Protein AF-A0A2V9H2J5-F1 (afdb_monomer_lite)

Radius of gyration: 29.57 Å; chains: 1; bounding box: 78×64×61 Å

Structure (mmCIF, N/CA/C/O backbone):
data_AF-A0A2V9H2J5-F1
#
_entry.id   AF-A0A2V9H2J5-F1
#
loop_
_atom_site.group_PDB
_atom_site.id
_atom_site.type_symbol
_atom_site.label_atom_id
_atom_site.label_alt_id
_atom_site.label_comp_id
_atom_site.label_asym_id
_atom_site.label_entity_id
_atom_site.label_seq_id
_atom_site.pdbx_PDB_ins_code
_atom_site.Cartn_x
_atom_site.Cartn_y
_atom_site.Cartn_z
_atom_site.occupancy
_atom_site.B_iso_or_equiv
_atom_site.auth_seq_id
_atom_site.auth_comp_id
_atom_site.auth_asym_id
_atom_site.auth_atom_id
_atom_site.pdbx_PDB_model_num
ATOM 1 N N . MET A 1 1 ? -55.711 49.962 43.998 1.00 37.09 1 MET A N 1
ATOM 2 C CA . MET A 1 1 ? -55.411 50.009 42.553 1.00 37.09 1 MET A CA 1
ATOM 3 C C . MET A 1 1 ? -53.939 49.689 42.376 1.00 37.09 1 MET A C 1
ATOM 5 O O . MET A 1 1 ? -53.160 50.408 42.973 1.00 37.09 1 MET A O 1
ATOM 9 N N . GLN A 1 2 ? -53.646 48.615 41.622 1.00 48.12 2 GLN A N 1
ATOM 10 C CA . GLN A 1 2 ? -52.436 48.336 40.814 1.00 48.12 2 GLN A CA 1
ATOM 11 C C . GLN A 1 2 ? -51.037 48.465 41.465 1.00 48.12 2 GLN A C 1
ATOM 13 O O . GLN A 1 2 ? -50.775 49.364 42.236 1.00 48.12 2 GLN A O 1
ATOM 18 N N . SER A 1 3 ? -50.009 47.690 41.132 1.00 47.06 3 SER A N 1
ATOM 19 C CA . SER A 1 3 ? -49.798 46.532 40.255 1.00 47.06 3 SER A CA 1
ATOM 20 C C . SER A 1 3 ? -48.274 46.381 40.153 1.00 47.06 3 SER A C 1
ATOM 22 O O . SER A 1 3 ? -47.613 47.381 39.897 1.00 47.06 3 SER A O 1
ATOM 24 N N . GLY A 1 4 ? -47.745 45.155 40.258 1.00 48.44 4 GLY A N 1
ATOM 25 C CA . GLY A 1 4 ? -46.393 44.777 39.803 1.00 48.44 4 GLY A CA 1
ATOM 26 C C . GLY A 1 4 ? -45.235 45.294 40.675 1.00 48.44 4 GLY A C 1
ATOM 27 O O . GLY A 1 4 ? -45.299 46.363 41.248 1.00 48.44 4 GLY A O 1
ATOM 28 N N . ASN A 1 5 ? -44.106 44.611 40.838 1.00 52.84 5 ASN A N 1
ATOM 29 C CA . ASN A 1 5 ? -43.485 43.694 39.899 1.00 52.84 5 ASN A CA 1
ATOM 30 C C . ASN A 1 5 ? -42.514 42.769 40.669 1.00 52.84 5 ASN A C 1
ATOM 32 O O . ASN A 1 5 ? -41.372 43.120 40.954 1.00 52.84 5 ASN A O 1
ATOM 36 N N . CYS A 1 6 ? -42.985 41.578 41.054 1.00 53.72 6 CYS A N 1
ATOM 37 C CA . CYS A 1 6 ? -42.214 40.546 41.769 1.00 53.72 6 CYS A CA 1
ATOM 38 C C . CYS A 1 6 ? -41.356 39.675 40.812 1.00 53.72 6 CYS A C 1
ATOM 40 O O . CYS A 1 6 ? -40.918 38.588 41.173 1.00 53.72 6 CYS A O 1
ATOM 42 N N . GLY A 1 7 ? -41.137 40.121 39.567 1.00 53.94 7 GLY A N 1
ATOM 43 C CA . GLY A 1 7 ? -40.619 39.281 38.476 1.00 53.94 7 GLY A CA 1
ATOM 44 C C . GLY A 1 7 ? -39.171 39.518 38.029 1.00 53.94 7 GLY A C 1
ATOM 45 O O . GLY A 1 7 ? -38.640 38.709 37.277 1.00 53.94 7 GLY A O 1
ATOM 46 N N . GLU A 1 8 ? -38.492 40.586 38.462 1.00 55.22 8 GLU A N 1
ATOM 47 C CA . GLU A 1 8 ? -37.230 40.996 37.806 1.00 55.22 8 GLU A CA 1
ATOM 48 C C . GLU A 1 8 ? -35.944 40.419 38.419 1.00 55.22 8 GLU A C 1
ATOM 50 O O . GLU A 1 8 ? -34.907 40.363 37.755 1.00 55.22 8 GLU A O 1
ATOM 55 N N . ARG A 1 9 ? -35.975 39.956 39.676 1.00 54.09 9 ARG A N 1
ATOM 56 C CA . ARG A 1 9 ? -34.763 39.448 40.352 1.00 54.09 9 ARG A CA 1
ATOM 57 C C . ARG A 1 9 ? -34.426 37.997 40.012 1.00 54.09 9 ARG A C 1
ATOM 59 O O . ARG A 1 9 ? -33.251 37.650 39.993 1.00 54.09 9 ARG A O 1
ATOM 66 N N . HIS A 1 10 ? -35.421 37.172 39.692 1.00 54.44 10 HIS A N 1
ATOM 67 C CA . HIS A 1 10 ? -35.194 35.770 39.329 1.00 54.44 10 HIS A CA 1
ATOM 68 C C . HIS A 1 10 ? -34.633 35.625 37.906 1.00 54.44 10 HIS A C 1
ATOM 70 O O . HIS A 1 10 ? -33.698 34.857 37.697 1.00 54.44 10 HIS A O 1
ATOM 76 N N . TRP A 1 11 ? -35.116 36.420 36.946 1.00 52.78 11 TRP A N 1
ATOM 77 C CA . TRP A 1 11 ? -34.689 36.359 35.540 1.00 52.78 11 TRP A CA 1
ATOM 78 C C . TRP A 1 11 ? -33.176 36.578 35.353 1.00 52.78 11 TRP A C 1
ATOM 80 O O . TRP A 1 11 ? -32.529 35.877 34.577 1.00 52.78 11 TRP A O 1
ATOM 90 N N . ARG A 1 12 ? -32.577 37.501 36.120 1.00 53.50 12 ARG A N 1
ATOM 91 C CA . ARG A 1 12 ? -31.134 37.800 36.042 1.00 53.50 12 ARG A CA 1
ATOM 92 C C . ARG A 1 12 ? -30.261 36.675 36.613 1.00 53.50 12 ARG A C 1
ATOM 94 O O . ARG A 1 12 ? -29.152 36.478 36.133 1.00 53.50 12 ARG A O 1
ATOM 101 N N . ILE A 1 13 ? -30.767 35.918 37.589 1.00 58.53 13 ILE A N 1
ATOM 102 C CA . ILE A 1 13 ? -30.056 34.775 38.188 1.00 58.53 13 ILE A CA 1
ATOM 103 C C . ILE A 1 13 ? -30.089 33.568 37.240 1.00 58.53 13 ILE A C 1
ATOM 105 O O . ILE A 1 13 ? -29.068 32.906 37.054 1.00 58.53 13 ILE A O 1
ATOM 109 N N . PHE A 1 14 ? -31.227 33.325 36.579 1.00 53.88 14 PHE A N 1
ATOM 110 C CA . PHE A 1 14 ? -31.357 32.243 35.597 1.00 53.88 14 PHE A CA 1
ATOM 111 C C . PHE A 1 14 ? -30.464 32.450 34.364 1.00 53.88 14 PHE A C 1
ATOM 113 O O . PHE A 1 14 ? -29.867 31.488 33.885 1.00 53.88 14 PHE A O 1
ATOM 120 N N . ILE A 1 15 ? -30.292 33.692 33.895 1.00 58.09 15 ILE A N 1
ATOM 121 C CA . ILE A 1 15 ? -29.407 34.000 32.756 1.00 58.09 15 ILE A CA 1
ATOM 122 C C . ILE A 1 15 ? -27.931 33.728 33.081 1.00 58.09 15 ILE A C 1
ATOM 124 O O . ILE A 1 15 ? -27.220 33.163 32.251 1.00 58.09 15 ILE A O 1
ATOM 128 N N . CYS A 1 16 ? -27.465 34.062 34.288 1.00 52.78 16 CYS A N 1
ATOM 129 C CA . CYS A 1 16 ? -26.078 33.794 34.679 1.00 52.78 16 CYS A CA 1
ATOM 130 C C . CYS A 1 16 ? -25.781 32.290 34.791 1.00 52.78 16 CYS A C 1
ATOM 132 O O . CYS A 1 16 ? -24.701 31.858 34.396 1.00 52.78 16 CYS A O 1
ATOM 134 N N . TYR A 1 17 ? -26.740 31.485 35.263 1.00 55.25 17 TYR A N 1
ATOM 135 C CA . TYR A 1 17 ? -26.587 30.026 35.321 1.00 55.25 17 TYR A CA 1
ATOM 136 C C . TYR A 1 17 ? -26.560 29.380 33.929 1.00 55.25 17 TYR A C 1
ATOM 138 O O . TYR A 1 17 ? -25.789 28.450 33.698 1.00 55.25 17 TYR A O 1
ATOM 146 N N . PHE A 1 18 ? -27.354 29.896 32.985 1.00 53.91 18 PHE A N 1
ATOM 147 C CA . PHE A 1 18 ? -27.427 29.345 31.630 1.00 53.91 18 PHE A CA 1
ATOM 148 C C . PHE A 1 18 ? -26.156 29.616 30.809 1.00 53.91 18 PHE A C 1
ATOM 150 O O . PHE A 1 18 ? -25.739 28.773 30.023 1.00 53.91 18 PHE A O 1
ATOM 157 N N . VAL A 1 19 ? -25.491 30.757 31.025 1.00 55.06 19 VAL A N 1
ATOM 158 C CA . VAL A 1 19 ? -24.220 31.081 30.347 1.00 55.06 19 VAL A CA 1
ATOM 159 C C . VAL A 1 19 ? -23.037 30.318 30.957 1.00 55.06 19 VAL A C 1
ATOM 161 O O . VAL A 1 19 ? -22.145 29.891 30.226 1.00 55.06 19 VAL A O 1
ATOM 164 N N . PHE A 1 20 ? -23.036 30.072 32.273 1.00 50.72 20 PHE A N 1
ATOM 165 C CA . PHE A 1 20 ? -21.958 29.319 32.932 1.00 50.72 20 PHE A CA 1
ATOM 166 C C . PHE A 1 20 ? -21.976 27.818 32.596 1.00 50.72 20 PHE A C 1
ATOM 168 O O . PHE A 1 20 ? -20.924 27.184 32.554 1.00 50.72 20 PHE A O 1
ATOM 175 N N . ALA A 1 21 ? -23.150 27.253 32.296 1.00 53.59 21 ALA A N 1
ATOM 176 C CA . ALA A 1 21 ? -23.293 25.849 31.904 1.00 53.59 21 ALA A CA 1
ATOM 177 C C . ALA A 1 21 ? -22.752 25.535 30.493 1.00 53.59 21 ALA A C 1
ATOM 179 O O . ALA A 1 21 ? -22.507 24.372 30.182 1.00 53.59 21 ALA A O 1
ATOM 180 N N . CYS A 1 22 ? -22.516 26.547 29.651 1.00 48.72 22 CYS A N 1
ATOM 181 C CA . CYS A 1 22 ?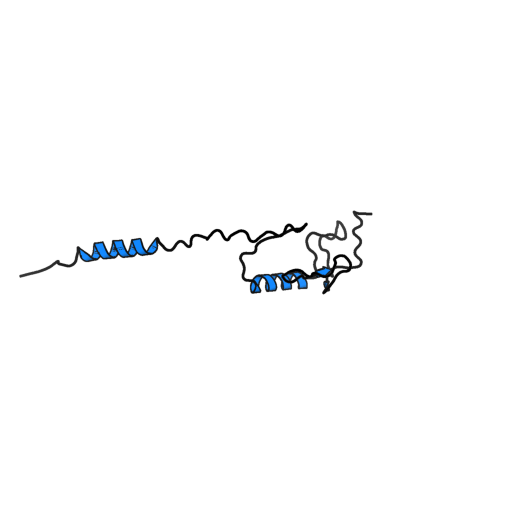 -21.991 26.351 28.297 1.00 48.72 22 CYS A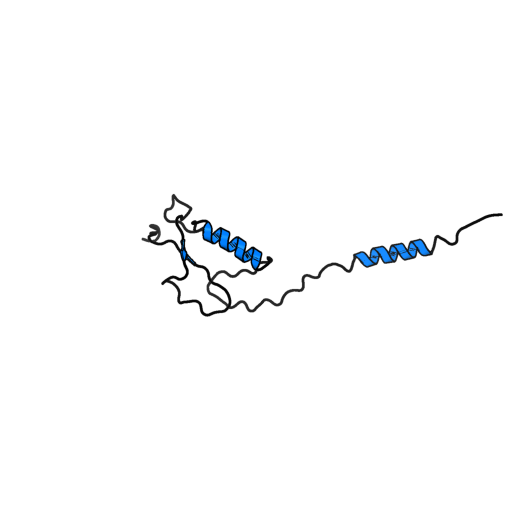 CA 1
ATOM 182 C C . CYS A 1 22 ? -20.452 26.328 28.218 1.00 48.72 22 CYS A C 1
ATOM 184 O O . CYS A 1 22 ? -19.917 25.978 27.168 1.00 48.72 22 CYS A O 1
ATOM 186 N N . LEU A 1 23 ? -19.723 26.680 29.289 1.00 50.41 23 LEU A N 1
ATOM 187 C CA . LEU A 1 23 ? -18.252 26.773 29.259 1.00 50.41 23 LEU A CA 1
ATOM 188 C C . LEU A 1 23 ? -17.495 25.531 29.761 1.00 50.41 23 LEU A C 1
ATOM 190 O O . LEU A 1 23 ? -16.275 25.486 29.628 1.00 50.41 23 LEU A O 1
ATOM 194 N N . SER A 1 24 ? -18.159 24.511 30.307 1.00 49.81 24 SER A N 1
ATOM 195 C CA . SER A 1 24 ? -17.473 23.314 30.834 1.00 49.81 24 SER A CA 1
ATOM 196 C C . SER A 1 24 ? -17.341 22.161 29.829 1.00 49.81 24 SER A C 1
ATOM 198 O O . SER A 1 24 ? -16.816 21.105 30.171 1.00 49.81 24 SER A O 1
ATOM 200 N N . GLY A 1 25 ? -17.779 22.356 28.583 1.00 51.56 25 GLY A N 1
ATOM 201 C CA . GLY A 1 25 ? -17.770 21.339 27.531 1.00 51.56 25 GLY A CA 1
ATOM 202 C C . GLY A 1 25 ? -16.633 21.467 26.518 1.00 51.56 25 GLY A C 1
ATOM 203 O O . GLY A 1 25 ? -16.859 21.185 25.347 1.00 51.56 25 GLY A O 1
ATOM 204 N N . VAL A 1 26 ? -15.432 21.913 26.904 1.00 58.50 26 VAL A N 1
ATOM 205 C CA . VAL A 1 26 ? -14.252 21.679 26.055 1.00 58.50 26 VAL A CA 1
ATOM 206 C C . VAL A 1 26 ? -13.777 20.266 26.377 1.00 58.50 26 VAL A C 1
ATOM 208 O O . VAL A 1 26 ? -13.285 20.053 27.488 1.00 58.50 26 VAL A O 1
ATOM 211 N N . PRO A 1 27 ? -13.9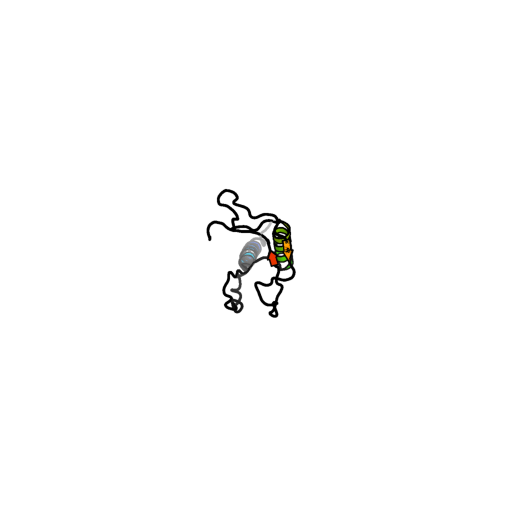09 19.277 25.475 1.00 52.44 27 PRO A N 1
ATOM 212 C CA . PRO A 1 27 ? -13.182 18.038 25.658 1.00 52.44 27 PRO A CA 1
ATOM 213 C C . PRO A 1 27 ? -11.699 18.406 25.617 1.00 52.44 27 PRO A C 1
ATOM 215 O O . PRO A 1 27 ? -11.138 18.680 24.556 1.00 52.44 27 PRO A O 1
ATOM 218 N N . THR A 1 28 ? -11.055 18.450 26.785 1.00 55.22 28 THR A N 1
ATOM 219 C CA . THR A 1 28 ? -9.603 18.327 26.856 1.00 55.22 28 THR A CA 1
ATOM 220 C C . THR A 1 28 ? -9.283 17.078 26.058 1.00 55.22 28 THR A C 1
ATOM 222 O O . THR A 1 28 ? -9.695 15.978 26.426 1.00 55.22 28 THR A O 1
ATOM 225 N N . ARG A 1 29 ? -8.597 17.258 24.926 1.00 53.06 29 ARG A N 1
ATOM 226 C CA . ARG A 1 29 ? -7.927 16.172 24.222 1.00 53.06 29 ARG A CA 1
ATOM 227 C C . ARG A 1 29 ? -6.976 15.580 25.253 1.00 53.06 29 ARG A C 1
ATOM 229 O O . ARG A 1 29 ? -5.914 16.139 25.518 1.00 53.06 29 ARG A O 1
ATOM 236 N N . ALA A 1 30 ? -7.423 14.524 25.927 1.00 48.97 30 ALA A N 1
ATOM 237 C CA . ALA A 1 30 ? -6.588 13.763 26.822 1.00 48.97 30 ALA A CA 1
ATOM 238 C C . ALA A 1 30 ? -5.403 13.310 25.975 1.00 48.97 30 ALA A C 1
ATOM 240 O O . ALA A 1 30 ? -5.576 12.614 24.972 1.00 48.97 30 ALA A O 1
ATOM 241 N N . ASN A 1 31 ? -4.224 13.809 26.334 1.00 57.94 31 ASN A N 1
ATOM 242 C CA . ASN A 1 31 ? -2.949 13.341 25.831 1.00 57.94 31 ASN A CA 1
ATOM 243 C C . ASN A 1 31 ? -2.937 11.825 26.036 1.00 57.94 31 ASN A C 1
ATOM 245 O O . ASN A 1 31 ? -2.759 11.354 27.159 1.00 57.94 31 ASN A O 1
ATOM 249 N N . SER A 1 32 ? -3.244 11.079 24.975 1.00 57.41 32 SER A N 1
ATOM 250 C CA . SER A 1 32 ? -3.207 9.627 25.024 1.00 57.41 32 SER A CA 1
ATOM 251 C C . SER A 1 32 ? -1.756 9.246 25.311 1.00 57.41 32 SER A C 1
ATOM 253 O O . SER A 1 32 ? -0.854 9.848 24.718 1.00 57.41 32 SER A O 1
ATOM 255 N N . PRO A 1 33 ? -1.495 8.335 26.264 1.00 48.12 33 PRO A N 1
ATOM 256 C CA . PRO A 1 33 ? -0.145 7.844 26.478 1.00 48.12 33 PRO A CA 1
ATOM 257 C C . PRO A 1 33 ? 0.344 7.318 25.132 1.00 48.12 33 PRO A C 1
ATOM 259 O O . PRO A 1 33 ? -0.346 6.509 24.514 1.00 48.12 33 PRO A O 1
ATOM 262 N N . ARG A 1 34 ? 1.473 7.855 24.651 1.00 52.53 34 ARG A N 1
ATOM 263 C CA . ARG A 1 34 ? 2.129 7.389 23.426 1.00 52.53 34 ARG A CA 1
ATOM 264 C C . ARG A 1 34 ? 2.264 5.881 23.580 1.00 52.53 34 ARG A C 1
ATOM 266 O O . ARG A 1 34 ? 3.015 5.442 24.449 1.00 52.53 34 ARG A O 1
ATOM 273 N N . GLY A 1 35 ? 1.468 5.122 22.828 1.00 52.22 35 GLY A N 1
ATOM 274 C CA . GLY A 1 35 ? 1.596 3.674 22.804 1.00 52.22 35 GLY A CA 1
ATOM 275 C C . GLY A 1 35 ? 3.033 3.371 22.422 1.00 52.22 35 GLY A C 1
ATOM 276 O O . GLY A 1 35 ? 3.579 4.069 21.565 1.00 52.22 35 GLY A O 1
ATOM 277 N N . ASP A 1 36 ? 3.652 2.420 23.120 1.00 53.12 36 ASP A N 1
ATOM 278 C CA . ASP A 1 36 ? 5.030 1.998 22.895 1.00 53.12 36 ASP A CA 1
ATOM 279 C C . ASP A 1 36 ? 5.301 1.918 21.391 1.00 53.12 36 ASP A C 1
ATOM 281 O O . ASP A 1 36 ? 4.839 1.007 20.701 1.00 53.12 36 ASP A O 1
ATOM 285 N N . GLN A 1 37 ? 6.004 2.924 20.865 1.00 57.41 37 GLN A N 1
ATOM 286 C CA . GLN A 1 37 ? 6.436 2.927 19.481 1.00 57.41 37 GLN A CA 1
ATOM 287 C C . GLN A 1 37 ? 7.495 1.843 19.411 1.00 57.41 37 GLN A C 1
ATOM 289 O O . GLN A 1 37 ? 8.649 2.096 19.748 1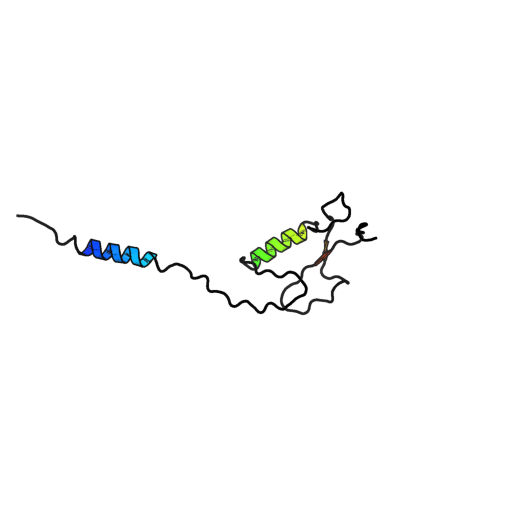.00 57.41 37 GLN A O 1
ATOM 294 N N . ILE A 1 38 ? 7.087 0.624 19.055 1.00 59.06 38 ILE A N 1
ATOM 295 C CA . ILE A 1 38 ? 8.004 -0.465 18.740 1.00 59.06 38 ILE A CA 1
ATOM 296 C C . ILE A 1 38 ? 8.932 0.107 17.669 1.00 59.06 38 ILE A C 1
ATOM 298 O O . ILE A 1 38 ? 8.443 0.419 16.578 1.00 59.06 38 ILE A O 1
ATOM 302 N N . PRO A 1 39 ? 10.228 0.323 17.962 1.00 55.16 39 PRO A N 1
ATOM 303 C CA . PRO A 1 39 ? 11.129 0.936 17.005 1.00 55.16 39 PRO A CA 1
ATOM 304 C C . PRO A 1 39 ? 11.318 -0.045 15.852 1.00 55.16 39 PRO A C 1
ATOM 306 O O . PRO 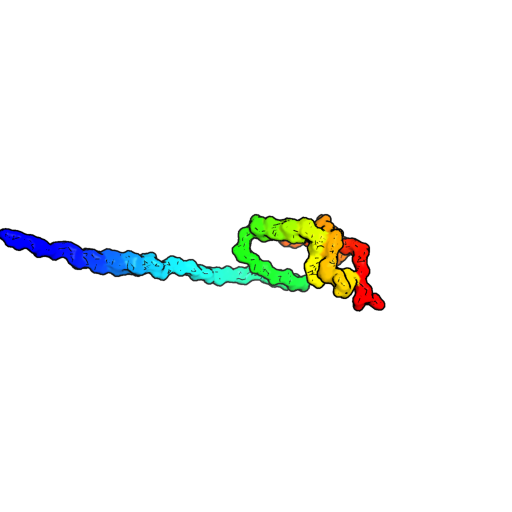A 1 39 ? 12.115 -0.977 15.926 1.00 55.16 39 PRO A O 1
ATOM 309 N N . SER A 1 40 ? 10.524 0.129 14.802 1.00 61.50 40 SER A N 1
ATOM 310 C CA . SER A 1 40 ? 10.677 -0.605 13.559 1.00 61.50 40 SER A CA 1
ATOM 311 C C . SER A 1 40 ? 11.528 0.244 12.622 1.00 61.50 40 SER A C 1
ATOM 313 O O . SER A 1 40 ? 11.258 1.441 12.490 1.00 61.50 40 SER A O 1
ATOM 315 N N . PRO A 1 41 ? 12.530 -0.328 11.938 1.00 64.06 41 PRO A N 1
ATOM 316 C CA . PRO A 1 41 ? 13.156 0.346 10.812 1.00 64.06 41 PRO A CA 1
ATOM 317 C C . PRO A 1 41 ? 12.078 0.564 9.740 1.00 64.06 41 PRO A C 1
ATOM 319 O O . PRO A 1 41 ? 11.662 -0.370 9.060 1.00 64.06 41 PRO A O 1
ATOM 322 N N . GLY A 1 42 ? 11.536 1.779 9.662 1.00 72.75 42 GLY A N 1
ATOM 323 C CA . GLY A 1 42 ? 10.419 2.097 8.779 1.00 72.75 42 GLY A CA 1
ATOM 324 C C . GLY A 1 42 ? 9.665 3.364 9.176 1.00 72.75 42 GLY A C 1
ATOM 325 O O . GLY A 1 42 ? 10.047 4.089 10.092 1.00 72.75 42 GLY A O 1
ATOM 326 N N . PHE A 1 43 ? 8.579 3.630 8.454 1.00 79.62 43 PHE A N 1
ATOM 327 C CA . PHE A 1 43 ? 7.654 4.724 8.728 1.00 79.62 43 PHE A CA 1
ATOM 328 C C . PHE A 1 43 ? 6.483 4.209 9.571 1.00 79.62 43 PHE A C 1
ATOM 330 O O . PHE A 1 43 ? 5.868 3.204 9.225 1.00 79.62 43 PHE A O 1
ATOM 337 N N . SER A 1 44 ? 6.177 4.892 10.673 1.00 82.12 44 SER A N 1
ATOM 338 C CA . SER A 1 44 ? 5.027 4.600 11.535 1.00 82.12 44 SER A CA 1
ATOM 339 C C . SER A 1 44 ? 4.255 5.888 11.794 1.00 82.12 44 SER A C 1
ATOM 341 O O . SER A 1 44 ? 4.857 6.916 12.102 1.00 82.12 44 SER A O 1
ATOM 343 N N . ALA A 1 45 ? 2.931 5.837 11.667 1.00 84.12 45 ALA A N 1
ATOM 344 C CA . ALA A 1 45 ? 2.053 6.976 11.908 1.00 84.12 45 ALA A CA 1
ATOM 345 C C . ALA A 1 45 ? 0.787 6.529 12.643 1.00 84.12 45 ALA A C 1
ATOM 347 O O . ALA A 1 45 ? 0.191 5.507 12.304 1.00 84.12 45 ALA A O 1
ATOM 348 N N . GLU A 1 46 ? 0.366 7.314 13.633 1.00 87.25 46 GLU A N 1
ATOM 349 C CA . GLU A 1 46 ? -0.929 7.143 14.289 1.00 87.25 46 GLU A CA 1
ATOM 350 C C . GLU A 1 46 ? -2.014 7.844 13.464 1.00 87.25 46 GLU A C 1
ATOM 352 O O . GLU A 1 46 ? -1.897 9.023 13.122 1.00 87.25 46 GLU A O 1
ATOM 357 N N . LEU A 1 47 ? -3.083 7.117 13.139 1.00 87.50 47 LEU A N 1
ATOM 358 C CA . LEU A 1 47 ? -4.210 7.632 12.366 1.00 87.50 47 LEU A CA 1
ATOM 359 C C . LEU A 1 47 ? -5.385 7.921 13.306 1.00 87.50 47 LEU A C 1
ATOM 361 O O . LEU A 1 47 ? -5.722 7.102 14.153 1.00 87.50 47 LEU A O 1
ATOM 365 N N . SER A 1 48 ? -6.027 9.082 13.148 1.00 88.00 48 SER A N 1
ATOM 366 C CA . SER A 1 48 ? -7.161 9.504 13.995 1.00 88.00 48 SER A CA 1
ATOM 367 C C . SER A 1 48 ? -8.520 8.904 13.584 1.00 88.00 48 SER A C 1
ATOM 369 O O . SER A 1 48 ? -9.536 9.278 14.164 1.00 88.00 48 SER A O 1
ATOM 371 N N . GLY A 1 49 ? -8.554 8.028 12.574 1.00 86.44 49 GLY A N 1
ATOM 372 C CA . GLY A 1 49 ? -9.774 7.392 12.061 1.00 86.44 49 GLY A CA 1
ATOM 373 C C . GLY A 1 49 ? -10.123 6.089 12.781 1.00 86.44 49 GLY A C 1
ATOM 374 O O . GLY A 1 49 ? -9.286 5.487 13.458 1.00 86.44 49 GLY A O 1
ATOM 375 N N . SER A 1 50 ? -11.362 5.624 12.616 1.00 91.94 50 SER A N 1
ATOM 376 C CA . SER A 1 50 ? -11.754 4.300 13.103 1.00 91.94 50 SER A CA 1
ATOM 377 C C . SER A 1 50 ? -10.988 3.200 12.362 1.00 91.94 50 SER A C 1
ATOM 379 O O . SER A 1 50 ? -10.594 3.356 11.205 1.00 91.94 50 SER A O 1
ATOM 381 N N . SER A 1 51 ? -10.811 2.039 13.001 1.00 87.62 51 SER A N 1
ATOM 382 C CA . SER A 1 51 ? -10.126 0.914 12.351 1.00 87.62 51 SER A CA 1
ATOM 383 C C . SER A 1 51 ? -10.797 0.513 11.031 1.00 87.62 51 SER A C 1
ATOM 385 O O . SER A 1 51 ? -10.092 0.159 10.092 1.00 87.62 51 SER A O 1
ATOM 387 N N . ALA A 1 52 ? -12.128 0.595 10.943 1.00 91.62 52 ALA A N 1
ATOM 388 C CA . ALA A 1 52 ? -12.872 0.261 9.733 1.00 91.62 52 ALA A CA 1
ATOM 389 C C . ALA A 1 52 ? -12.564 1.225 8.577 1.00 91.62 52 ALA A C 1
ATOM 391 O O . ALA A 1 52 ? -12.292 0.768 7.471 1.00 91.62 52 ALA A O 1
ATOM 392 N N . GLU A 1 53 ? -12.536 2.534 8.839 1.00 92.88 53 GLU A N 1
ATOM 393 C CA . GLU A 1 53 ? -12.204 3.551 7.830 1.00 92.88 53 GLU A CA 1
ATOM 394 C C . GLU A 1 53 ? -10.767 3.398 7.330 1.00 92.88 53 GLU A C 1
ATOM 396 O O . GLU A 1 53 ? -10.517 3.476 6.130 1.00 92.88 53 GLU A O 1
ATOM 401 N N . VAL A 1 54 ? -9.825 3.115 8.236 1.00 91.81 54 VAL A N 1
ATOM 402 C CA . VAL A 1 54 ? -8.419 2.892 7.868 1.00 91.81 54 VAL A CA 1
ATOM 403 C C . VAL A 1 54 ? -8.273 1.661 6.975 1.00 91.81 54 VAL A C 1
ATOM 405 O O . VAL A 1 54 ? -7.549 1.709 5.986 1.00 91.81 54 VAL A O 1
ATOM 408 N N . ILE A 1 55 ? -8.965 0.562 7.293 1.00 91.81 55 ILE A N 1
ATOM 409 C CA . ILE A 1 55 ? -8.934 -0.655 6.467 1.00 91.81 55 ILE A CA 1
ATOM 410 C C . ILE A 1 55 ? -9.579 -0.399 5.106 1.00 91.81 55 ILE A C 1
ATOM 412 O O . ILE A 1 55 ? -9.064 -0.874 4.100 1.00 91.81 55 ILE A O 1
ATOM 416 N N . GLN A 1 56 ? -10.682 0.348 5.067 1.00 93.00 56 GLN A N 1
ATOM 417 C CA . GLN A 1 56 ? -11.361 0.683 3.821 1.00 93.00 56 GLN A CA 1
ATOM 418 C C . GLN A 1 56 ? -10.452 1.505 2.898 1.00 93.00 56 GLN A C 1
ATOM 420 O O . GLN A 1 56 ? -10.214 1.103 1.762 1.00 93.00 56 GLN A O 1
ATOM 425 N N . ALA A 1 57 ? -9.864 2.588 3.413 1.00 91.38 57 ALA A N 1
ATOM 426 C CA . ALA A 1 57 ? -8.911 3.402 2.661 1.00 91.38 57 ALA A CA 1
ATOM 427 C C . ALA A 1 57 ? -7.673 2.593 2.234 1.00 91.38 57 ALA A C 1
ATOM 429 O O . ALA A 1 57 ? -7.158 2.757 1.130 1.00 91.38 57 ALA A O 1
ATOM 430 N N . LEU A 1 58 ? -7.200 1.679 3.089 1.00 91.50 58 LEU A N 1
ATOM 431 C CA . LEU A 1 58 ? -6.100 0.781 2.746 1.00 91.50 58 LEU A CA 1
ATOM 432 C C . LEU A 1 58 ? -6.468 -0.154 1.587 1.00 91.50 58 LEU A C 1
ATOM 434 O O . LEU A 1 58 ? -5.651 -0.341 0.690 1.00 91.50 58 LEU A O 1
ATOM 438 N N . ASN A 1 59 ? -7.675 -0.722 1.583 1.00 91.75 59 ASN A N 1
ATOM 439 C CA . ASN A 1 59 ? -8.140 -1.596 0.505 1.00 91.75 59 ASN A CA 1
ATOM 440 C C . ASN A 1 59 ? -8.223 -0.845 -0.829 1.00 91.75 59 ASN A C 1
ATOM 442 O O . ASN A 1 59 ? -7.750 -1.361 -1.837 1.00 91.75 59 ASN A O 1
ATOM 446 N N . GLU A 1 60 ? -8.714 0.396 -0.825 1.00 91.50 60 GLU A N 1
ATOM 447 C CA . GLU A 1 60 ? -8.738 1.250 -2.021 1.00 91.50 60 GLU A CA 1
ATOM 448 C C . GLU A 1 60 ? -7.326 1.455 -2.593 1.00 91.50 60 GLU A C 1
ATOM 450 O O . GLU A 1 60 ? -7.096 1.295 -3.793 1.00 91.50 60 GLU A O 1
ATOM 455 N N . VAL A 1 61 ? -6.340 1.712 -1.726 1.00 90.00 61 VAL A N 1
ATOM 456 C CA . VAL A 1 61 ? -4.934 1.840 -2.138 1.00 90.00 61 VAL A CA 1
ATOM 457 C C . VAL A 1 61 ? -4.351 0.505 -2.601 1.00 90.00 61 VAL A C 1
ATOM 459 O O . VAL A 1 61 ? -3.537 0.483 -3.524 1.00 90.00 61 VAL A O 1
ATOM 462 N N . LEU A 1 62 ? -4.726 -0.622 -1.994 1.00 89.56 62 LEU A N 1
ATOM 463 C CA . LEU A 1 62 ? -4.273 -1.948 -2.423 1.00 89.56 62 LEU A CA 1
ATOM 464 C C . LEU A 1 62 ? -4.785 -2.290 -3.830 1.00 89.56 62 LEU A C 1
ATOM 466 O O . LEU A 1 62 ? -4.025 -2.836 -4.634 1.00 89.56 62 LEU A O 1
ATOM 470 N N . GLU A 1 63 ? -6.022 -1.911 -4.143 1.00 87.69 63 GLU A N 1
ATOM 471 C CA . GLU A 1 63 ? -6.696 -2.211 -5.409 1.00 87.69 63 GLU A CA 1
ATOM 472 C C . GLU A 1 63 ? -6.249 -1.328 -6.582 1.00 87.69 63 GLU A C 1
ATOM 474 O O . GLU A 1 63 ? -6.279 -1.795 -7.718 1.00 87.69 63 GLU A O 1
ATOM 479 N N . ASP A 1 64 ? -5.730 -0.121 -6.322 1.00 86.88 64 ASP A N 1
ATOM 480 C CA . ASP A 1 64 ? -5.316 0.891 -7.318 1.00 86.88 64 ASP A CA 1
ATOM 481 C C . ASP A 1 64 ? -4.250 0.418 -8.341 1.00 86.88 64 ASP A C 1
ATOM 483 O O . ASP A 1 64 ? -3.856 1.159 -9.227 1.00 86.88 64 ASP A O 1
ATOM 487 N N . GLN A 1 65 ? -3.711 -0.808 -8.245 1.00 85.69 65 GLN A N 1
ATOM 488 C CA . GLN A 1 65 ? -2.662 -1.379 -9.128 1.00 85.69 65 GLN A CA 1
ATOM 489 C C . GLN A 1 65 ? -1.384 -0.524 -9.308 1.00 85.69 65 GLN A C 1
ATOM 491 O O . GLN A 1 65 ? -0.475 -0.917 -10.042 1.00 85.69 65 GLN A O 1
ATOM 496 N N . ILE A 1 66 ? -1.281 0.621 -8.633 1.00 86.50 66 ILE A N 1
ATOM 497 C CA . ILE A 1 66 ? -0.195 1.593 -8.737 1.00 86.50 66 ILE A CA 1
ATOM 498 C C . ILE A 1 66 ? 0.646 1.580 -7.456 1.00 86.50 66 ILE A C 1
ATOM 500 O O . ILE A 1 66 ? 0.107 1.582 -6.347 1.00 86.50 66 ILE A O 1
ATOM 504 N N . ILE A 1 67 ? 1.973 1.572 -7.591 1.00 85.88 67 ILE A N 1
ATOM 505 C CA . ILE A 1 67 ? 2.898 1.869 -6.489 1.00 85.88 67 ILE A CA 1
ATOM 506 C C . ILE A 1 67 ? 3.323 3.330 -6.611 1.00 85.88 67 ILE A C 1
ATOM 508 O O . ILE A 1 67 ? 3.970 3.729 -7.580 1.00 85.88 67 ILE A O 1
ATOM 512 N N . HIS A 1 68 ? 2.954 4.118 -5.606 1.00 81.44 68 HIS A N 1
ATOM 513 C CA . HIS A 1 68 ? 3.265 5.542 -5.531 1.00 81.44 68 HIS A CA 1
ATOM 514 C C . HIS A 1 68 ? 4.704 5.769 -5.049 1.00 81.44 68 HIS A C 1
ATOM 516 O O . HIS A 1 68 ? 5.227 5.009 -4.235 1.00 81.44 68 HIS A O 1
ATOM 522 N N . GLY A 1 69 ? 5.359 6.817 -5.555 1.00 72.88 69 GLY A N 1
ATOM 523 C CA . GLY A 1 69 ? 6.708 7.220 -5.125 1.00 72.88 69 GLY A CA 1
ATOM 524 C C . GLY A 1 69 ? 7.858 6.333 -5.619 1.00 72.88 69 GLY A C 1
ATOM 525 O O . GLY A 1 69 ? 9.002 6.561 -5.237 1.00 72.88 69 GLY A O 1
ATOM 526 N N . THR A 1 70 ? 7.577 5.336 -6.464 1.00 70.25 70 THR A N 1
ATOM 527 C CA . THR A 1 70 ? 8.589 4.485 -7.109 1.00 70.25 70 THR A CA 1
ATOM 528 C C . THR A 1 70 ? 8.436 4.560 -8.626 1.00 70.25 70 THR A C 1
ATOM 530 O O . THR A 1 70 ? 7.318 4.575 -9.140 1.00 70.25 70 THR A O 1
ATOM 533 N N . HIS A 1 71 ? 9.556 4.595 -9.350 1.00 68.50 71 HIS A N 1
ATOM 534 C CA . HIS A 1 71 ? 9.588 4.761 -10.805 1.00 68.50 71 HIS A CA 1
ATOM 535 C C . HIS A 1 71 ? 10.331 3.601 -11.471 1.00 68.50 71 HIS A C 1
ATOM 537 O O . HIS A 1 71 ? 11.376 3.175 -10.978 1.00 68.50 71 HIS A O 1
ATOM 543 N N . VAL A 1 72 ? 9.807 3.115 -12.600 1.00 62.25 72 VAL A N 1
ATOM 544 C CA . VAL A 1 72 ? 10.508 2.133 -13.449 1.00 62.25 72 VAL A CA 1
ATOM 545 C C . VAL A 1 72 ? 11.493 2.851 -14.366 1.00 62.25 72 VAL A C 1
ATOM 547 O O . VAL A 1 72 ? 12.666 2.499 -14.424 1.00 62.25 72 VAL A O 1
ATOM 550 N N . PHE A 1 73 ? 11.026 3.907 -15.031 1.00 61.06 73 PHE A N 1
ATOM 551 C CA . PHE A 1 73 ? 11.808 4.751 -15.927 1.00 61.06 73 PHE A CA 1
ATOM 552 C C . PHE A 1 73 ? 11.545 6.221 -15.610 1.00 61.06 73 PHE A C 1
ATOM 554 O O . PHE A 1 73 ? 10.447 6.590 -15.211 1.00 61.06 73 PHE A O 1
ATOM 561 N N . ASP A 1 74 ? 12.520 7.085 -15.874 1.00 64.75 74 ASP A N 1
ATOM 562 C CA . ASP A 1 74 ? 12.447 8.538 -15.646 1.00 64.75 74 ASP A CA 1
ATOM 563 C C . ASP A 1 74 ? 11.232 9.207 -16.288 1.00 64.75 74 ASP A C 1
ATOM 565 O O . ASP A 1 74 ? 10.747 10.227 -15.805 1.00 64.75 74 ASP A O 1
ATOM 569 N N . LYS A 1 75 ? 10.767 8.644 -17.405 1.00 65.50 75 LYS A N 1
ATOM 570 C CA . LYS A 1 75 ? 9.651 9.174 -18.188 1.00 65.50 75 LYS A CA 1
ATOM 571 C C . LYS A 1 75 ? 8.286 8.692 -17.696 1.00 65.50 75 LYS A C 1
ATOM 573 O O . LYS A 1 75 ? 7.286 9.294 -18.067 1.00 65.50 75 LYS A O 1
ATOM 578 N N . GLU A 1 76 ? 8.239 7.643 -16.875 1.00 67.62 76 GLU A N 1
ATOM 579 C CA . GLU A 1 76 ? 7.002 7.049 -16.365 1.00 67.62 76 GLU A CA 1
ATOM 580 C C . GLU A 1 76 ? 6.972 7.134 -14.835 1.00 67.62 76 GLU A C 1
ATOM 582 O O . GLU A 1 76 ? 7.543 6.287 -14.137 1.00 67.62 76 GLU A O 1
ATOM 587 N N . PRO A 1 77 ? 6.309 8.170 -14.287 1.00 65.69 77 PRO A N 1
ATOM 588 C CA . PRO A 1 77 ? 6.324 8.439 -12.859 1.00 65.69 77 PRO A CA 1
ATOM 589 C C . PRO A 1 77 ? 5.477 7.446 -12.047 1.00 65.69 77 PRO A C 1
ATOM 591 O O . PRO A 1 77 ? 5.517 7.470 -10.819 1.00 65.69 77 PRO A O 1
ATOM 594 N N . THR A 1 78 ? 4.722 6.569 -12.699 1.00 68.56 78 THR A N 1
ATOM 595 C CA . THR A 1 78 ? 3.798 5.645 -12.045 1.00 68.56 78 THR A CA 1
ATOM 596 C C . THR A 1 78 ? 4.142 4.209 -12.387 1.00 68.56 78 THR A C 1
ATOM 598 O O . THR A 1 78 ? 4.146 3.806 -13.548 1.00 68.56 78 THR A O 1
ATOM 601 N N . LEU A 1 79 ? 4.398 3.415 -11.351 1.00 77.25 79 LEU A N 1
ATOM 602 C CA . LEU A 1 79 ? 4.661 1.992 -11.487 1.00 77.25 79 LEU A CA 1
ATOM 603 C C . LEU A 1 79 ? 3.333 1.234 -11.382 1.00 77.25 79 LEU A C 1
ATOM 605 O O . LEU A 1 79 ? 2.766 1.098 -10.299 1.00 77.25 79 LEU A O 1
ATOM 609 N N . THR A 1 80 ? 2.817 0.794 -12.529 1.00 83.44 80 THR A N 1
ATOM 610 C CA . THR A 1 80 ? 1.510 0.130 -12.670 1.00 83.44 80 THR A CA 1
ATOM 611 C C . THR A 1 80 ? 1.626 -1.401 -12.658 1.00 83.44 80 THR A C 1
ATOM 613 O O . THR A 1 80 ? 2.719 -1.971 -12.727 1.00 83.44 80 THR A O 1
ATOM 616 N N . GLY A 1 81 ? 0.483 -2.090 -12.565 1.00 84.50 81 GLY A N 1
ATOM 617 C CA . GLY A 1 81 ? 0.390 -3.555 -12.595 1.00 84.50 81 GLY A CA 1
ATOM 618 C C . GLY A 1 81 ? 0.805 -4.234 -11.289 1.00 84.50 81 GLY A C 1
ATOM 619 O O . GLY A 1 81 ? 1.233 -5.393 -11.302 1.00 84.50 81 GLY A O 1
ATOM 620 N N . ALA A 1 82 ? 0.775 -3.498 -10.181 1.00 88.56 82 ALA A N 1
ATOM 621 C CA . ALA A 1 82 ? 1.102 -4.004 -8.862 1.00 88.56 82 ALA A CA 1
ATOM 622 C C . ALA A 1 82 ? -0.068 -4.791 -8.274 1.00 88.56 82 ALA A C 1
ATOM 624 O O . ALA A 1 82 ? -1.190 -4.305 -8.194 1.00 88.56 82 ALA A O 1
ATOM 625 N N . THR A 1 83 ? 0.218 -5.994 -7.801 1.00 90.62 83 THR A N 1
ATOM 626 C CA . THR A 1 83 ? -0.784 -6.942 -7.316 1.00 90.62 83 THR A CA 1
ATOM 627 C C . THR A 1 83 ? -0.713 -7.100 -5.807 1.00 90.62 83 THR A C 1
ATOM 629 O O . THR A 1 83 ? 0.373 -7.057 -5.221 1.00 90.62 83 THR A O 1
ATOM 632 N N . VAL A 1 84 ? -1.862 -7.347 -5.183 1.00 91.00 84 VAL A N 1
ATOM 633 C CA . VAL A 1 84 ? -1.924 -7.738 -3.773 1.00 91.00 84 VAL A CA 1
ATOM 634 C C . VAL A 1 84 ? -1.372 -9.153 -3.621 1.00 91.00 84 VAL A C 1
ATOM 636 O O . VAL A 1 84 ? -1.717 -10.051 -4.388 1.00 91.00 84 VAL A O 1
ATOM 639 N N . ALA A 1 85 ? -0.508 -9.349 -2.632 1.00 90.56 85 ALA A N 1
ATOM 640 C CA . ALA A 1 85 ? 0.099 -10.633 -2.322 1.00 90.56 85 ALA A CA 1
ATOM 641 C C . ALA A 1 85 ? -0.069 -10.966 -0.835 1.00 90.56 85 ALA A C 1
ATOM 643 O O . ALA A 1 85 ? -0.063 -10.085 0.023 1.00 90.56 85 ALA A O 1
ATOM 644 N N . ALA A 1 86 ? -0.192 -12.257 -0.530 1.00 88.00 86 ALA A N 1
ATOM 645 C CA . ALA A 1 86 ? -0.264 -12.740 0.850 1.00 88.00 86 ALA A CA 1
ATOM 646 C C . ALA A 1 86 ? 1.120 -12.830 1.516 1.00 88.00 86 ALA A C 1
ATOM 648 O O . ALA A 1 86 ? 1.223 -12.793 2.738 1.00 88.00 86 ALA A O 1
ATOM 649 N N . SER A 1 87 ? 2.183 -12.957 0.721 1.00 89.31 87 SER A N 1
ATOM 650 C CA . SER A 1 87 ? 3.557 -13.077 1.200 1.00 89.31 87 SER A CA 1
ATOM 651 C C . SER A 1 87 ? 4.555 -12.593 0.150 1.00 89.31 87 SER A C 1
ATOM 653 O O . SER A 1 87 ? 4.219 -12.373 -1.018 1.00 89.31 87 SER A O 1
ATOM 655 N N . THR A 1 88 ? 5.803 -12.425 0.574 1.00 88.44 88 THR A N 1
ATOM 656 C CA . THR A 1 88 ? 6.925 -12.032 -0.276 1.00 88.44 88 THR A CA 1
ATOM 657 C C . THR A 1 88 ? 8.183 -12.768 0.165 1.00 88.44 88 THR A C 1
ATOM 659 O O . THR A 1 88 ? 8.368 -12.947 1.362 1.00 88.44 88 THR A O 1
ATOM 662 N N . PRO A 1 89 ? 9.070 -13.172 -0.758 1.00 87.62 89 PRO A N 1
ATOM 663 C CA . PRO A 1 89 ? 10.358 -13.756 -0.390 1.00 87.62 89 PRO A CA 1
ATOM 664 C C . PRO A 1 89 ? 11.337 -12.730 0.211 1.00 87.62 89 PRO A C 1
ATOM 666 O O . PRO A 1 89 ? 12.399 -13.118 0.678 1.00 87.62 89 PRO A O 1
ATOM 669 N N . LEU A 1 90 ? 11.017 -11.428 0.167 1.00 86.31 90 LEU A N 1
ATOM 670 C CA . LEU A 1 90 ? 11.889 -10.361 0.678 1.00 86.31 90 LEU A CA 1
ATOM 671 C C . LEU A 1 90 ? 11.821 -10.190 2.200 1.00 86.31 90 LEU A C 1
ATOM 673 O O . LEU A 1 90 ? 12.724 -9.600 2.785 1.00 86.31 90 LEU A O 1
ATOM 677 N N . PHE A 1 91 ? 10.746 -10.667 2.827 1.00 86.25 91 PHE A N 1
ATOM 678 C CA . PHE A 1 91 ? 10.524 -10.551 4.262 1.00 86.25 91 PHE A CA 1
ATOM 679 C C . PHE A 1 91 ? 10.063 -11.893 4.816 1.00 86.25 91 PHE A C 1
ATOM 681 O O . PHE A 1 91 ? 9.257 -12.582 4.193 1.00 86.25 91 PHE A O 1
ATOM 688 N N . GLU A 1 92 ? 10.542 -12.232 6.008 1.00 89.38 92 GLU A N 1
ATOM 689 C CA . GLU A 1 92 ? 10.035 -13.385 6.748 1.00 89.38 92 GLU A CA 1
ATOM 690 C C . GLU A 1 92 ? 8.536 -13.224 7.068 1.00 89.38 92 GLU A C 1
ATOM 692 O O . GLU A 1 92 ? 8.046 -12.092 7.188 1.00 89.38 92 GLU A O 1
ATOM 697 N N . PRO A 1 93 ? 7.789 -14.332 7.239 1.00 87.62 93 PRO A N 1
ATOM 698 C CA . PRO A 1 93 ? 6.391 -14.275 7.642 1.00 87.62 93 PRO A CA 1
ATOM 699 C C . PRO A 1 93 ? 6.198 -13.458 8.926 1.00 87.62 93 PRO A C 1
ATOM 701 O O . PRO A 1 93 ? 6.874 -13.674 9.935 1.00 87.62 93 PRO A O 1
ATOM 704 N N . TRP A 1 94 ? 5.248 -12.522 8.899 1.00 87.75 94 TRP A N 1
ATOM 705 C CA . TRP A 1 94 ? 4.928 -11.703 10.064 1.00 87.75 94 TRP A CA 1
ATOM 706 C C . TRP A 1 94 ? 4.239 -12.534 11.152 1.00 87.75 94 TRP A C 1
ATOM 708 O O . TRP A 1 94 ? 3.161 -13.080 10.928 1.00 87.75 94 TRP A O 1
ATOM 718 N N . ASN A 1 95 ? 4.840 -12.577 12.345 1.00 88.31 95 ASN A N 1
ATOM 719 C CA . ASN A 1 95 ? 4.308 -13.278 13.524 1.00 88.31 95 ASN A CA 1
ATOM 720 C C . ASN A 1 95 ? 3.934 -12.327 14.679 1.00 88.31 95 ASN A C 1
ATOM 722 O O . ASN A 1 95 ? 3.618 -12.775 15.779 1.00 88.31 95 ASN A O 1
ATOM 726 N N . GLY A 1 96 ? 4.023 -11.013 14.460 1.00 87.12 96 GLY A N 1
ATOM 727 C CA . GLY A 1 96 ? 3.700 -10.005 15.467 1.00 87.12 96 GLY A CA 1
ATOM 728 C C . GLY A 1 96 ? 2.203 -9.677 15.537 1.00 87.12 96 GLY A C 1
ATOM 729 O O . GLY A 1 96 ? 1.398 -10.209 14.769 1.00 87.12 96 GLY A O 1
ATOM 730 N N . PRO A 1 97 ? 1.802 -8.766 16.439 1.00 85.81 97 PRO A N 1
ATOM 731 C CA . PRO A 1 97 ? 0.424 -8.293 16.503 1.00 85.81 97 PRO A CA 1
ATOM 732 C C . PRO A 1 97 ? 0.031 -7.521 15.232 1.00 85.81 97 PRO A C 1
ATOM 734 O O . PRO A 1 97 ? 0.873 -6.940 14.549 1.00 85.81 97 PRO A O 1
ATOM 737 N N . GLY A 1 98 ? -1.269 -7.479 14.933 1.00 87.25 98 GLY A N 1
ATOM 738 C CA . GLY A 1 98 ? -1.819 -6.712 13.812 1.00 87.25 98 GLY A CA 1
ATOM 739 C C . GLY A 1 98 ? -1.967 -7.506 12.511 1.00 87.25 98 GLY A C 1
ATOM 740 O O . GLY A 1 98 ? -1.953 -8.734 12.500 1.00 87.25 98 GLY A O 1
ATOM 741 N N . ARG A 1 99 ? -2.185 -6.783 11.409 1.00 88.50 99 ARG A N 1
ATOM 742 C CA . ARG A 1 99 ? -2.354 -7.343 10.061 1.00 88.50 99 ARG A CA 1
ATOM 743 C C . ARG A 1 99 ? -1.367 -6.691 9.110 1.00 88.50 99 ARG A C 1
ATOM 745 O O . ARG A 1 99 ? -1.177 -5.479 9.164 1.00 88.50 99 ARG A O 1
ATOM 752 N N . VAL A 1 100 ? -0.790 -7.500 8.231 1.00 90.12 100 VAL A N 1
ATOM 753 C CA . VAL A 1 100 ? 0.164 -7.058 7.215 1.00 90.12 100 VAL A CA 1
ATOM 754 C C . VAL A 1 100 ? -0.434 -7.298 5.840 1.00 90.12 100 VAL A C 1
ATOM 756 O O . VAL A 1 100 ? -1.097 -8.307 5.605 1.00 90.12 100 VAL A O 1
ATOM 759 N N . PHE A 1 101 ? -0.199 -6.350 4.943 1.00 90.69 101 PHE A N 1
ATOM 760 C CA . PHE A 1 101 ? -0.656 -6.388 3.565 1.00 90.69 101 PHE A CA 1
ATOM 761 C C . PHE A 1 101 ? 0.543 -6.124 2.664 1.00 90.69 101 PHE A C 1
ATOM 763 O O . PHE A 1 101 ? 1.336 -5.224 2.942 1.00 90.69 101 PHE A O 1
ATOM 770 N N . TYR A 1 102 ? 0.673 -6.890 1.583 1.00 91.44 102 TYR A N 1
ATOM 771 C CA . TYR A 1 102 ? 1.743 -6.697 0.613 1.00 91.44 102 TYR A CA 1
ATOM 772 C C . TYR A 1 102 ? 1.157 -6.277 -0.729 1.00 91.44 102 TYR A C 1
ATOM 774 O O . TYR A 1 102 ? 0.271 -6.938 -1.270 1.00 91.44 102 TYR A O 1
ATOM 782 N N . LYS A 1 103 ? 1.700 -5.196 -1.289 1.00 91.75 103 LYS A N 1
ATOM 783 C CA . LYS A 1 103 ? 1.474 -4.784 -2.674 1.00 91.75 103 LYS A CA 1
ATOM 784 C C . LYS A 1 103 ? 2.792 -4.925 -3.420 1.00 91.75 103 LYS A C 1
ATOM 786 O O . LYS A 1 103 ? 3.773 -4.279 -3.063 1.00 91.75 103 LYS A O 1
ATOM 791 N N . ILE A 1 104 ? 2.834 -5.817 -4.406 1.00 90.50 104 ILE A N 1
ATOM 792 C CA . ILE A 1 104 ? 4.075 -6.232 -5.067 1.00 90.50 104 ILE A CA 1
ATOM 793 C C . ILE A 1 104 ? 3.931 -6.072 -6.572 1.00 90.50 104 ILE A C 1
ATOM 795 O O . ILE A 1 104 ? 2.928 -6.473 -7.161 1.00 90.50 104 ILE A O 1
ATOM 799 N N . ARG A 1 105 ? 4.985 -5.566 -7.207 1.00 87.56 105 ARG A N 1
ATOM 800 C CA . ARG A 1 105 ? 5.180 -5.656 -8.649 1.00 87.56 105 ARG A CA 1
ATOM 801 C C . ARG A 1 105 ? 6.451 -6.452 -8.930 1.00 87.56 105 ARG A C 1
ATOM 803 O O . ARG A 1 105 ? 7.511 -6.122 -8.408 1.00 87.56 105 ARG A O 1
ATOM 810 N N . LYS A 1 106 ? 6.326 -7.503 -9.739 1.00 86.25 106 LYS A N 1
ATOM 811 C CA . LYS A 1 106 ? 7.451 -8.325 -10.204 1.00 86.25 106 LYS A CA 1
ATOM 812 C C . LYS A 1 106 ? 7.937 -7.846 -11.570 1.00 86.25 106 LYS A C 1
ATOM 814 O O . LYS A 1 106 ? 7.239 -7.084 -12.238 1.00 86.25 106 LYS A O 1
ATOM 819 N N . ASP A 1 107 ? 9.125 -8.307 -11.952 1.00 82.94 107 ASP A N 1
ATOM 820 C CA . ASP A 1 107 ? 9.707 -8.103 -13.285 1.00 82.94 107 ASP A CA 1
ATOM 821 C C . ASP A 1 107 ? 9.923 -6.625 -13.643 1.00 82.94 107 ASP A C 1
ATOM 823 O O . ASP A 1 107 ? 9.805 -6.208 -14.794 1.00 82.94 107 ASP A O 1
ATOM 827 N N . VAL A 1 108 ? 10.242 -5.817 -12.629 1.00 78.06 108 VAL A N 1
ATOM 828 C CA . VAL A 1 108 ? 10.587 -4.405 -12.789 1.00 78.06 108 VAL A CA 1
ATOM 829 C C . VAL A 1 108 ? 12.085 -4.239 -12.632 1.00 78.06 108 VAL A C 1
ATOM 831 O O . VAL A 1 108 ? 12.664 -4.624 -11.619 1.00 78.06 108 VAL A O 1
ATOM 834 N N . VAL A 1 109 ? 12.695 -3.606 -13.625 1.00 71.12 109 VAL A N 1
ATOM 835 C CA . VAL A 1 109 ? 14.082 -3.153 -13.584 1.00 71.12 109 VAL A CA 1
ATOM 836 C C . VAL A 1 109 ? 14.036 -1.636 -13.484 1.00 71.12 109 VAL A C 1
ATOM 838 O O . VAL A 1 109 ? 13.374 -1.008 -14.301 1.00 71.12 109 VAL A O 1
ATOM 841 N N . ALA A 1 110 ? 14.709 -1.051 -12.494 1.00 67.06 110 ALA A N 1
ATOM 842 C CA . ALA A 1 110 ? 14.925 0.392 -12.423 1.00 67.06 110 ALA A CA 1
ATOM 843 C C . ALA A 1 110 ? 16.316 0.694 -13.007 1.00 67.06 110 ALA A C 1
ATOM 845 O O . ALA A 1 110 ? 17.305 0.514 -12.293 1.00 67.06 110 ALA A O 1
ATOM 846 N N . PRO A 1 111 ? 16.440 1.139 -14.275 1.00 62.88 111 PRO A N 1
ATOM 847 C CA . PRO A 1 111 ? 17.738 1.283 -14.939 1.00 62.88 111 PRO A CA 1
ATOM 848 C C . PRO A 1 111 ? 18.680 2.276 -14.257 1.00 62.88 111 PRO A C 1
ATOM 850 O O . PRO A 1 111 ? 19.875 2.222 -14.488 1.00 62.88 111 PRO A O 1
ATOM 853 N N . ARG A 1 112 ? 18.167 3.168 -13.398 1.00 64.94 112 ARG A N 1
AT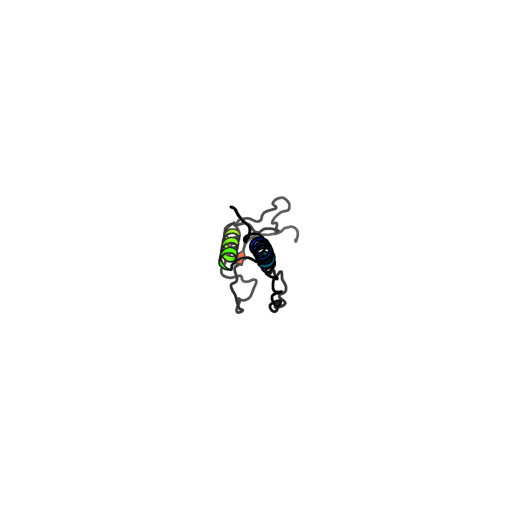OM 854 C CA . ARG A 1 112 ? 18.974 4.125 -12.621 1.00 64.94 112 ARG A CA 1
ATOM 855 C C . ARG A 1 112 ? 19.949 3.474 -11.629 1.00 64.94 112 ARG A C 1
ATOM 857 O O . ARG A 1 112 ? 20.817 4.168 -11.112 1.00 64.94 112 ARG A O 1
ATOM 864 N N . HIS A 1 113 ? 19.769 2.193 -11.314 1.00 64.50 113 HIS A N 1
ATOM 865 C CA . HIS A 1 113 ? 20.583 1.461 -10.339 1.00 64.50 113 HIS A CA 1
ATOM 866 C C . HIS A 1 113 ? 21.465 0.372 -10.980 1.00 64.50 113 HIS A C 1
ATOM 868 O O . HIS A 1 113 ? 21.969 -0.491 -10.261 1.00 64.50 113 HIS A O 1
ATOM 874 N N . PHE A 1 114 ? 21.635 0.410 -12.307 1.00 61.03 114 PHE A N 1
ATOM 875 C CA . PHE A 1 114 ? 22.532 -0.446 -13.092 1.00 61.03 114 PHE A CA 1
ATOM 876 C C . PHE A 1 114 ? 23.544 0.417 -13.845 1.00 61.03 114 PHE A C 1
ATOM 878 O O . PHE A 1 114 ? 24.695 -0.048 -13.995 1.00 61.03 114 PHE A O 1
#

Foldseek 3Di:
DDDDDPDDPVVVVVVVVVVVVVPPPDPPPPPDPPPPPPDDPDDDDDDPDDPVVVVVVVVVVQPQQWDAPDDLEPVGRIDGNWHKDPDDPVDDDDPDDDDDTDTDDPPGDRPVVD

Secondary structure (DSSP, 8-state):
-----S-HHHHHHHHHHHHHTTSS----------------SS------S-HHHHHHHHHHHHHT--BTT--SBTTB--B---EEES--TTSPPP-SSS---EEE--S---GGG-

pLDDT: mean 72.28, std 16.34, range [37.09, 93.0]

Sequence (114 aa):
MQSGNCGERHWRIFICYFVFACLSGVPTRANSPRGDQIPSPGFSAELSGSSAEVIQALNEVLEDQIIHGTHVFDKEPTLTGATVAASTPLFEPWNGPGRVFYKIRKDVVAPRHF

=== Feature glossary ===
A reading guide for the features in this record.

Start from the sequence.

  · Sequence gives the chain of amino acids in standard one-letter code (A=alanine, C=cysteine, …, Y=tyrosine), read N→C. It is the only feature that is directly encoded by the gene; all structural features are derived from the folded form of this sequence.

Fold it, and you get atomic coordinates and the backbone conformation that goes with them.

  · The mmCIF table is the protein's shape written out atom by atom. For each backbone N, Cα, C, and carbonyl O, it records an (x, y, z) coordinate triple in Å plus the residue type, chain letter, and residue number.

  · Backbone dihedral angles. Every residue except chain termini has a φ (preceding-C → N → Cα → C) and a ψ (N → Cα → C → next-N). They are reported in degrees following the IUPAC sign convention. Secondary structure is essentially a statement about which (φ, ψ) basin each residue occupies.

  · DSSP 8-state secondary structure assigns each residue one of H (α-helix), G (3₁₀-helix), I (π-helix), E (extended β-strand), B (isolated β-bridge), T (hydrogen-bonded turn), S (bend), or '-' (coil). The assignment is computed from backbone hydrogen-bond geometry via the Kabsch–Sander algorithm.

  · P-SEA three-state annotation labels each residue as helix, strand, or coil based purely on the geometry of the Cα trace. It serves as a fallback when the full backbone (and thus DSSP) is unavailable.

Summarize the fold with a handful of shape descriptors and a per-residue structural alphabet.

  · Radius of gyration (Rg) is the root-mean-square distance of Cα atoms from their centroid — a single number for overall size and compactness. A globular domain of N residues has Rg ≈ 2.2·N^0.38 Å; an extended or disordered chain has a much larger Rg. The Cα contact count is the number of residue pairs whose Cα atoms are within 8 Å and are more than four positions apart in sequence — a standard proxy for tertiary packing density. The bounding box is the smallest axis-aligned box enclosing all Cα atoms.

  · Foldseek's 3Di representation compresses backbone geometry into a per-residue letter drawn from a learned twenty-state alphabet. It captures the tertiary interaction pattern around each residue — which residues are packed against it in space, regardless of where they are in sequence.

  · Accessible surface area quantifies burial. A residue with SASA near zero is packed into the hydrophobic core; one with SASA >100 Å² sits on the surface. Computed here via the Shrake–Rupley numerical algorithm with a 1.4 Å probe.

Ask how reliable the model is.

  · For AlphaFold models, the B-factor field carries pLDDT — the model's own estimate of local accuracy on a 0–100 scale. Regions with pLDDT<50 should be treated as essentially unmodeled; they often correspond to intrinsically disordered segments.

  · For experimental (PDB) structures, the B-factor (temperature factor) quantifies the positional spread of each atom in the crystal — a combination of thermal vibration and static disorder — in units of Å². High B-factors mark flexible loops or poorly resolved regions; low B-factors mark the rigid, well-ordered core.

  · PAE(i, j) answers: if I align the predicted and true structures on residue i, how far off (in Å) do I expect residue j to be? A block-diagonal PAE matrix with low values on the blocks and high values off-diagonal is the signature of a multi-domain protein with confidently predicted domains but uncertain inter-domain orientation.

Place it in context: what it resembles, what it is annotated as, and how it looks.

  · Structural nearest neighbors (via Foldseek easy-search vs the PDB). Reported per hit: target PDB id, E-value, and alignment TM-score. A TM-score above ~0.5 is the conventional threshold for 'same fold'.

  · Functional annotations link the protein to curated databases. InterPro entries identify conserved domains and families by matching the sequence against member-database signatures (Pfam, PROSITE, CDD, …). Gene Ontology (GO) terms describe molecular function, biological process, and cellular component in a controlled vocabulary. CATH places the structure in a hierarchical fold classification (Class/Architecture/Topology/Homologous-superfamily). The organism is the source species.

  · Plot images: a contact map (which residues are close in 3D, as an N×N binary image), a Ramachandran scatter (backbone torsion angles, revealing secondary-structure composition at a glance), and — for AlphaFold structures — a PAE heatmap (pairwise prediction confidence).

  · Structure images are PyMOL renders from six orthogonal camera directions. Cartoon representation draws helices as coils and strands as arrows; sticks shows the backbone as bonds; surface shows the solvent-excluded envelope. Rainbow coloring maps sequence position to hue (blue→red, N→C); chain coloring assigns a distinct color per polypeptide.